Protein AF-A0A1G2F827-F1 (afdb_monomer_lite)

pLDDT: mean 80.01, std 14.92, range [37.81, 91.88]

Secondary structure (DSSP, 8-state):
------------B-TTT-PBS-SS---EEE-TTS-EEEHHHHHHHHIIIIIHHHHHHHHHTT-------TTS-HHHHHHHHHHHHTTS-HHHHHHHHHHHHHHIIIIISS-GGGG--

Foldseek 3Di:
DDPPPPPPPVQAAAPQPRHRPDDDDFDWDQWPVRHIHTQLSLLVLLCVQAVVLVVVLCVVVVHDQDFDDSPDGSLRRLLRSLCSCVPDDCVSCVRSVVSSQVSCCGGVVDGSVVSVD

Radius of gyration: 17.51 Å; chains: 1; bounding box: 50×27×56 Å

Sequence (117 aa):
MGKNNRNHDERKTCSICFCKTGLQQAKVRHLPNGTIAEEECINNKIFKEVIVPVKKVAQLLGKKFDCLSLKNPPEDLFNSIIFSLKDFPIGKIEKPLQNAANISQEFFGKPIQSFLK

Structure (mmCIF, N/CA/C/O backbone):
data_AF-A0A1G2F827-F1
#
_entry.id   AF-A0A1G2F827-F1
#
loop_
_atom_site.group_PDB
_atom_site.id
_atom_site.type_symbol
_atom_site.label_atom_id
_atom_site.label_alt_id
_atom_site.label_comp_id
_atom_site.label_asym_id
_atom_site.label_entity_id
_atom_site.label_seq_id
_atom_site.pdbx_PDB_ins_code
_atom_site.Cartn_x
_atom_site.Cartn_y
_atom_site.Cartn_z
_atom_site.occupancy
_atom_site.B_iso_or_equiv
_atom_site.auth_seq_id
_atom_site.auth_comp_id
_atom_site.auth_asym_id
_atom_site.auth_atom_id
_atom_site.pdbx_PDB_model_num
ATOM 1 N N . MET A 1 1 ? 35.958 7.518 -39.277 1.00 38.69 1 MET A N 1
ATOM 2 C CA . MET A 1 1 ? 34.872 6.550 -39.002 1.00 38.69 1 MET A CA 1
ATOM 3 C C . MET A 1 1 ? 34.184 6.952 -37.702 1.00 38.69 1 MET A C 1
ATOM 5 O O . MET A 1 1 ? 34.677 6.626 -36.630 1.00 38.69 1 MET A O 1
ATOM 9 N N . GLY A 1 2 ? 33.117 7.752 -37.785 1.00 37.81 2 GLY A N 1
ATOM 10 C CA . GLY A 1 2 ? 32.374 8.218 -36.611 1.00 37.81 2 GLY A CA 1
ATOM 11 C C . GLY A 1 2 ? 31.449 7.120 -36.094 1.00 37.81 2 GLY A C 1
ATOM 12 O O . GLY A 1 2 ? 30.525 6.713 -36.796 1.00 37.81 2 GLY A O 1
ATOM 13 N N . LYS A 1 3 ? 31.707 6.613 -34.886 1.00 42.41 3 LYS A N 1
ATOM 14 C CA . LYS A 1 3 ? 30.777 5.722 -34.187 1.00 42.41 3 LYS A CA 1
ATOM 15 C C . LYS A 1 3 ? 29.625 6.574 -33.658 1.00 42.41 3 LYS A C 1
ATOM 17 O O . LYS A 1 3 ? 29.748 7.220 -32.623 1.00 42.41 3 LYS A O 1
ATOM 22 N N . ASN A 1 4 ? 28.517 6.582 -34.392 1.00 41.25 4 ASN A N 1
ATOM 23 C CA . ASN A 1 4 ? 27.238 7.075 -33.898 1.00 41.25 4 ASN A CA 1
ATOM 24 C C . ASN A 1 4 ? 26.776 6.145 -32.771 1.00 41.25 4 ASN A C 1
ATOM 26 O O . ASN A 1 4 ? 26.119 5.135 -33.029 1.00 41.25 4 ASN A O 1
ATOM 30 N N . ASN A 1 5 ? 27.120 6.482 -31.527 1.00 39.59 5 ASN A N 1
ATOM 31 C CA . ASN A 1 5 ? 26.413 5.968 -30.362 1.00 39.59 5 ASN A CA 1
ATOM 32 C C . ASN A 1 5 ? 24.984 6.503 -30.448 1.00 39.59 5 ASN A C 1
ATOM 34 O O . ASN A 1 5 ? 24.682 7.611 -30.009 1.00 39.59 5 ASN A O 1
ATOM 38 N N . ARG A 1 6 ? 24.103 5.725 -31.081 1.00 41.53 6 ARG A N 1
ATOM 39 C CA . ARG A 1 6 ? 22.665 5.885 -30.916 1.00 41.53 6 ARG A CA 1
ATOM 40 C C . ARG A 1 6 ? 22.408 5.638 -29.435 1.00 41.53 6 ARG A C 1
ATOM 42 O O . ARG A 1 6 ? 22.396 4.490 -29.004 1.00 41.53 6 ARG A O 1
ATOM 49 N N . ASN A 1 7 ? 22.280 6.717 -28.664 1.00 40.34 7 ASN A N 1
ATOM 50 C CA . ASN A 1 7 ? 21.653 6.678 -27.353 1.00 40.34 7 ASN A CA 1
ATOM 51 C C . ASN A 1 7 ? 20.284 6.037 -27.569 1.00 40.34 7 ASN A C 1
ATOM 53 O O . ASN A 1 7 ? 19.357 6.679 -28.065 1.00 40.34 7 ASN A O 1
ATOM 57 N N . HIS A 1 8 ? 20.192 4.742 -27.278 1.00 40.88 8 HIS A N 1
ATOM 58 C CA . HIS A 1 8 ? 18.937 4.033 -27.135 1.00 40.88 8 HIS A CA 1
ATOM 59 C C . HIS A 1 8 ? 18.353 4.526 -25.814 1.00 40.88 8 HIS A C 1
ATOM 61 O O . HIS A 1 8 ? 18.430 3.876 -24.778 1.00 40.88 8 HIS A O 1
ATOM 67 N N . ASP A 1 9 ? 17.875 5.768 -25.846 1.00 47.09 9 ASP A N 1
ATOM 68 C CA . ASP A 1 9 ? 17.017 6.340 -24.828 1.00 47.09 9 ASP A CA 1
ATOM 69 C C . ASP A 1 9 ? 15.689 5.596 -24.983 1.00 47.09 9 ASP A C 1
ATOM 71 O O . ASP A 1 9 ? 14.746 6.057 -25.633 1.00 47.09 9 ASP A O 1
ATOM 75 N N . GLU A 1 10 ? 15.665 4.348 -24.507 1.00 49.47 10 GLU A N 1
ATOM 76 C CA . GLU A 1 10 ? 14.437 3.604 -24.284 1.00 49.47 10 GLU A CA 1
ATOM 77 C C . GLU A 1 10 ? 13.679 4.415 -23.249 1.00 49.47 10 GLU A C 1
ATOM 79 O O . GLU A 1 10 ? 13.858 4.239 -22.045 1.00 49.47 10 GLU A O 1
ATOM 84 N N . ARG A 1 11 ? 12.892 5.382 -23.727 1.00 54.00 11 ARG A N 1
ATOM 85 C CA . ARG A 1 11 ? 11.966 6.160 -22.917 1.00 54.00 11 ARG A CA 1
ATOM 86 C C . ARG A 1 11 ? 10.981 5.173 -22.327 1.00 54.00 11 ARG A C 1
ATOM 88 O O . ARG A 1 11 ? 9.944 4.871 -22.920 1.00 54.00 11 ARG A O 1
ATOM 95 N N . LYS A 1 12 ? 11.345 4.613 -21.182 1.00 65.56 12 LYS A N 1
ATOM 96 C CA . LYS A 1 12 ? 10.486 3.695 -20.468 1.00 65.56 12 LYS A CA 1
ATOM 97 C C . LYS A 1 12 ? 9.247 4.491 -20.043 1.00 65.56 12 LYS A C 1
ATOM 99 O O . LYS A 1 12 ? 9.291 5.692 -19.787 1.00 65.56 12 LYS A O 1
ATOM 104 N N . THR A 1 13 ? 8.093 3.852 -20.108 1.00 75.44 13 THR A N 1
ATOM 105 C CA . THR A 1 13 ? 6.814 4.486 -19.782 1.00 75.44 13 THR A CA 1
ATOM 106 C C . THR A 1 13 ? 6.394 3.975 -18.415 1.00 75.44 13 THR A C 1
ATOM 108 O O . THR A 1 13 ? 6.507 2.777 -18.155 1.00 75.44 13 THR A O 1
ATOM 111 N N . CYS A 1 14 ? 5.952 4.866 -17.529 1.00 80.12 14 CYS A N 1
ATOM 112 C CA . CYS A 1 14 ? 5.444 4.461 -16.225 1.00 80.12 14 CYS A CA 1
ATOM 113 C C . CYS A 1 14 ? 4.197 3.589 -16.421 1.00 80.12 14 CYS A C 1
ATOM 115 O O . CYS A 1 14 ? 3.228 4.022 -17.038 1.00 80.12 14 CYS A O 1
ATOM 117 N N . SER A 1 15 ? 4.201 2.375 -15.879 1.00 82.00 15 SER A N 1
ATOM 118 C CA . SER A 1 15 ? 3.089 1.418 -15.991 1.00 82.00 15 SER A CA 1
ATOM 119 C C . SER A 1 15 ? 1.810 1.850 -15.262 1.00 82.00 15 SER A C 1
ATOM 121 O O . SER A 1 15 ? 0.759 1.258 -15.487 1.00 82.00 15 SER A O 1
ATOM 123 N N . ILE A 1 16 ? 1.884 2.876 -14.405 1.00 81.88 16 ILE A N 1
ATOM 124 C CA . ILE A 1 16 ? 0.742 3.390 -13.635 1.00 81.88 16 ILE A CA 1
ATOM 125 C C . ILE A 1 16 ? 0.083 4.581 -14.341 1.00 81.88 16 ILE A C 1
ATOM 127 O O . ILE A 1 16 ? -1.133 4.598 -14.509 1.00 81.88 16 ILE A O 1
ATOM 131 N N . CYS A 1 17 ? 0.863 5.599 -14.720 1.00 80.62 17 CYS A N 1
ATOM 132 C CA . CYS A 1 17 ? 0.335 6.844 -15.297 1.00 80.62 17 CYS A CA 1
ATOM 133 C C . CYS A 1 17 ? 0.475 6.927 -16.824 1.00 80.62 17 CYS A C 1
ATOM 135 O O . CYS A 1 17 ? -0.032 7.868 -17.425 1.00 80.62 17 CYS A O 1
ATOM 137 N N . PHE A 1 18 ? 1.167 5.969 -17.450 1.00 79.38 18 PHE A N 1
ATOM 138 C CA . PHE A 1 18 ? 1.458 5.919 -18.888 1.00 79.38 18 PHE A CA 1
ATOM 139 C C . PHE A 1 18 ? 2.207 7.145 -19.443 1.00 79.38 18 PHE A C 1
ATOM 141 O O . PHE A 1 18 ? 2.334 7.312 -20.657 1.00 79.38 18 PHE A O 1
ATOM 148 N N . CYS A 1 19 ? 2.767 7.984 -18.568 1.00 73.38 19 CYS A N 1
ATOM 149 C CA . CYS A 1 19 ? 3.650 9.077 -18.948 1.00 73.38 19 CYS A CA 1
ATOM 150 C C . CYS A 1 19 ? 5.063 8.552 -19.240 1.00 73.38 19 CYS A C 1
ATOM 152 O O . CYS A 1 19 ? 5.544 7.600 -18.614 1.00 73.38 19 CYS A O 1
ATOM 154 N N . LYS A 1 20 ? 5.752 9.191 -20.193 1.00 66.75 20 LYS A N 1
ATOM 155 C CA . LYS A 1 20 ? 7.167 8.910 -20.477 1.00 66.75 20 LYS A CA 1
ATOM 156 C C . LYS A 1 20 ? 7.997 9.279 -19.249 1.00 66.75 20 LYS A C 1
ATOM 158 O O . LYS A 1 20 ? 7.979 10.439 -18.836 1.00 66.75 20 LYS A O 1
ATOM 163 N N . THR A 1 21 ? 8.750 8.327 -18.702 1.00 63.62 21 THR A N 1
ATOM 164 C CA . THR A 1 21 ? 9.681 8.619 -17.610 1.00 63.62 21 THR A CA 1
ATOM 165 C C . THR A 1 21 ? 10.832 9.427 -18.190 1.00 63.62 21 THR A C 1
ATOM 167 O O . THR A 1 21 ? 11.523 8.934 -19.081 1.00 63.62 21 THR A O 1
ATOM 170 N N . GLY A 1 22 ? 11.010 10.677 -17.759 1.00 57.22 22 GLY A N 1
ATOM 171 C CA . GLY A 1 22 ? 12.112 11.498 -18.275 1.00 57.22 22 GLY A CA 1
ATOM 172 C C . GLY A 1 22 ? 11.900 13.005 -18.358 1.00 57.22 22 GLY A C 1
ATOM 173 O O . GLY A 1 22 ? 12.658 13.650 -19.072 1.00 57.22 22 GLY A O 1
ATOM 174 N N . LEU A 1 23 ? 10.916 13.595 -17.672 1.00 51.56 23 LEU A N 1
ATOM 175 C CA . LEU A 1 23 ? 10.764 15.060 -17.687 1.00 51.56 23 LEU A CA 1
ATOM 176 C C . LEU A 1 23 ? 11.073 15.748 -16.356 1.00 51.56 23 LEU A C 1
ATOM 178 O O . LEU A 1 23 ? 11.498 16.898 -16.372 1.00 51.56 23 LEU A O 1
ATOM 182 N N . GLN A 1 24 ? 10.963 15.065 -15.217 1.00 48.47 24 GLN A N 1
ATOM 183 C CA . GLN A 1 24 ? 11.347 15.611 -13.913 1.00 48.47 24 GLN A CA 1
ATOM 184 C C . GLN A 1 24 ? 11.756 14.453 -13.009 1.00 48.47 24 GLN A C 1
ATOM 186 O O . GLN A 1 24 ? 10.906 13.622 -12.758 1.00 48.47 24 GLN A O 1
ATOM 191 N N . GLN A 1 25 ? 13.035 14.373 -12.614 1.00 51.59 25 GLN A N 1
ATOM 192 C CA . GLN A 1 25 ? 13.653 13.794 -11.392 1.00 51.59 25 GLN A CA 1
ATOM 193 C C . GLN A 1 25 ? 12.947 12.690 -10.547 1.00 51.59 25 GLN A C 1
ATOM 195 O O . GLN A 1 25 ? 13.349 12.447 -9.409 1.00 51.59 25 GLN A O 1
ATOM 200 N N . ALA A 1 26 ? 11.934 11.991 -11.044 1.00 58.09 26 ALA A N 1
ATOM 201 C CA . ALA A 1 26 ? 11.185 10.983 -10.324 1.00 58.09 26 ALA A CA 1
ATOM 202 C C . ALA A 1 26 ? 12.000 9.694 -10.329 1.00 58.09 26 ALA A C 1
ATOM 204 O O . ALA A 1 26 ? 12.347 9.151 -11.380 1.00 58.09 26 ALA A O 1
ATOM 205 N N . LYS A 1 27 ? 12.333 9.205 -9.135 1.00 76.62 27 LYS A N 1
ATOM 206 C CA . LYS A 1 27 ? 12.908 7.873 -8.974 1.00 76.62 27 LYS A CA 1
ATOM 207 C C . LYS A 1 27 ? 11.948 6.857 -9.599 1.00 76.62 27 LYS A C 1
ATOM 209 O O . LYS A 1 27 ? 10.740 6.904 -9.366 1.00 76.62 27 LYS A O 1
ATOM 214 N N . VAL A 1 28 ? 12.488 5.958 -10.416 1.00 80.25 28 VAL A N 1
ATOM 215 C CA . VAL A 1 28 ? 11.740 4.868 -11.053 1.00 80.25 28 VAL A CA 1
ATOM 216 C C . VAL A 1 28 ? 12.092 3.548 -10.383 1.00 80.25 28 VAL A C 1
ATOM 218 O O . VAL A 1 28 ? 13.251 3.300 -10.046 1.00 80.25 28 VAL A O 1
ATOM 221 N N . ARG A 1 29 ? 11.096 2.681 -10.217 1.00 83.31 29 ARG A N 1
ATOM 222 C CA . ARG A 1 29 ? 11.245 1.343 -9.646 1.00 83.31 29 ARG A CA 1
ATOM 223 C C . ARG A 1 29 ? 10.913 0.292 -10.698 1.00 83.31 29 ARG A C 1
ATOM 225 O O . ARG A 1 29 ? 9.930 0.427 -11.425 1.00 83.31 29 ARG A O 1
ATOM 232 N N . HIS A 1 30 ? 11.729 -0.757 -10.761 1.00 85.38 30 HIS A N 1
ATOM 233 C CA . HIS A 1 30 ? 11.416 -1.952 -11.541 1.00 85.38 30 HIS A CA 1
ATOM 234 C C . HIS A 1 30 ? 10.453 -2.819 -10.734 1.00 85.38 30 HIS A C 1
ATOM 236 O O . HIS A 1 30 ? 10.715 -3.134 -9.571 1.00 85.38 30 HIS A O 1
ATOM 242 N N . LEU A 1 31 ? 9.326 -3.154 -11.347 1.00 87.00 31 LEU A N 1
ATOM 243 C CA . LEU A 1 31 ? 8.286 -3.967 -10.745 1.00 87.00 31 LEU A CA 1
ATOM 244 C C . LEU A 1 31 ? 8.580 -5.460 -10.967 1.00 87.00 31 LEU A C 1
ATOM 246 O O . LEU A 1 31 ? 9.271 -5.815 -11.926 1.00 87.00 31 LEU A O 1
ATOM 250 N N . PRO A 1 32 ? 8.026 -6.356 -10.131 1.00 86.00 32 PRO A N 1
ATOM 251 C CA . PRO A 1 32 ? 8.217 -7.804 -10.261 1.00 86.00 32 PRO A CA 1
ATOM 252 C C . PRO A 1 32 ? 7.793 -8.374 -11.623 1.00 86.00 32 PRO A C 1
ATOM 254 O O . PRO A 1 32 ? 8.346 -9.368 -12.076 1.00 86.00 32 PRO A O 1
ATOM 257 N N . ASN A 1 33 ? 6.830 -7.735 -12.294 1.00 84.06 33 ASN A N 1
ATOM 258 C CA . ASN A 1 33 ? 6.349 -8.120 -13.626 1.00 84.06 33 ASN A CA 1
ATOM 259 C C . ASN A 1 33 ? 7.263 -7.647 -14.781 1.00 84.06 33 ASN A C 1
ATOM 261 O O . ASN A 1 33 ? 6.884 -7.769 -15.94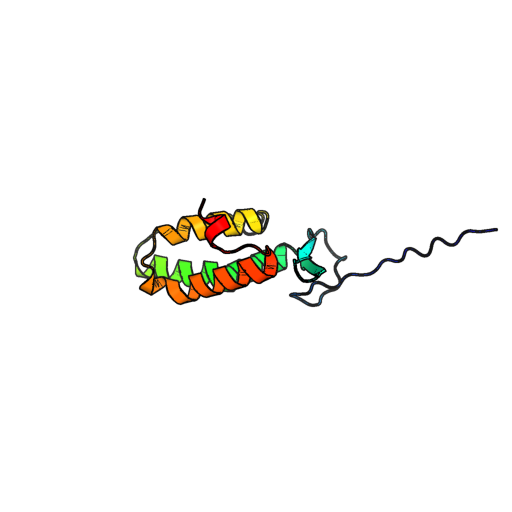4 1.00 84.06 33 ASN A O 1
ATOM 265 N N . GLY A 1 34 ? 8.426 -7.058 -14.480 1.00 82.31 34 GLY A N 1
ATOM 266 C CA . GLY A 1 34 ? 9.383 -6.549 -15.467 1.00 82.31 34 GLY A CA 1
ATOM 267 C C . GLY A 1 34 ? 9.066 -5.154 -16.016 1.00 82.31 34 GLY A C 1
ATOM 268 O O . GLY A 1 34 ? 9.879 -4.589 -16.747 1.00 82.31 34 GLY A O 1
ATOM 269 N N . THR A 1 35 ? 7.922 -4.566 -15.656 1.00 86.06 35 THR A N 1
ATOM 270 C CA . THR A 1 35 ? 7.598 -3.175 -16.011 1.00 86.06 35 THR A CA 1
ATOM 271 C C . THR A 1 35 ? 8.276 -2.189 -15.060 1.00 86.06 35 THR A C 1
ATOM 273 O O . THR A 1 35 ? 8.879 -2.575 -14.058 1.00 86.06 35 THR A O 1
ATOM 276 N N . ILE A 1 36 ? 8.191 -0.895 -15.364 1.00 85.88 36 ILE A N 1
ATOM 277 C CA . ILE A 1 36 ? 8.664 0.157 -14.463 1.00 85.88 36 ILE A CA 1
ATOM 278 C C . ILE A 1 36 ? 7.513 1.050 -14.013 1.00 85.88 36 ILE A C 1
ATOM 280 O O . ILE A 1 36 ? 6.532 1.228 -14.736 1.00 85.88 36 ILE A O 1
ATOM 284 N N . ALA A 1 37 ? 7.640 1.645 -12.837 1.00 86.62 37 ALA A N 1
ATOM 285 C CA . ALA A 1 37 ? 6.730 2.673 -12.352 1.00 86.62 37 ALA A CA 1
ATOM 286 C C . ALA A 1 37 ? 7.502 3.777 -11.632 1.00 86.62 37 ALA A C 1
ATOM 288 O O . ALA A 1 37 ? 8.554 3.534 -11.043 1.00 86.62 37 ALA A O 1
ATOM 289 N N . GLU A 1 38 ? 6.976 4.995 -11.669 1.00 87.44 38 GLU A N 1
ATOM 290 C CA . GLU A 1 38 ? 7.505 6.105 -10.877 1.00 87.44 38 GLU A CA 1
ATOM 291 C C . GLU A 1 38 ? 7.151 5.911 -9.400 1.00 87.44 38 GLU A C 1
ATOM 293 O O . GLU A 1 38 ? 6.014 5.560 -9.069 1.00 87.44 38 GLU A O 1
ATOM 298 N N . GLU A 1 39 ? 8.105 6.172 -8.505 1.00 87.12 39 GLU A N 1
ATOM 299 C CA . GLU A 1 39 ? 7.888 6.064 -7.057 1.00 87.12 39 GLU A CA 1
ATOM 300 C C . GLU A 1 39 ? 6.731 6.953 -6.588 1.00 87.12 39 GLU A C 1
ATOM 302 O O . GLU A 1 39 ? 5.918 6.521 -5.774 1.00 87.12 39 GLU A O 1
ATOM 307 N N . GLU A 1 40 ? 6.590 8.154 -7.155 1.00 86.19 40 GLU A N 1
ATOM 308 C CA . GLU A 1 40 ? 5.466 9.045 -6.854 1.00 86.19 40 GLU A CA 1
ATOM 309 C C . GLU A 1 40 ? 4.119 8.424 -7.252 1.00 86.19 40 GLU A C 1
ATOM 311 O O . GLU A 1 40 ? 3.147 8.504 -6.500 1.00 86.19 40 GLU A O 1
ATOM 316 N N . CYS A 1 41 ? 4.055 7.751 -8.404 1.00 88.31 41 CYS A N 1
ATOM 317 C CA . CYS A 1 41 ? 2.842 7.068 -8.843 1.00 88.31 41 CYS A CA 1
ATOM 318 C C . CYS A 1 41 ? 2.482 5.908 -7.904 1.00 88.31 41 CYS A C 1
ATOM 320 O O . CYS A 1 41 ? 1.310 5.752 -7.550 1.00 88.31 41 CYS A O 1
ATOM 322 N N . ILE A 1 42 ? 3.479 5.136 -7.457 1.00 89.81 42 ILE A N 1
ATOM 323 C CA . ILE A 1 42 ? 3.285 4.064 -6.470 1.00 89.81 42 ILE A CA 1
ATOM 324 C C . ILE A 1 42 ? 2.776 4.662 -5.148 1.00 89.81 42 ILE A C 1
ATOM 326 O O . ILE A 1 42 ? 1.751 4.221 -4.625 1.00 89.81 42 ILE A O 1
ATOM 330 N N . ASN A 1 43 ? 3.422 5.718 -4.645 1.00 90.00 43 ASN A N 1
ATOM 331 C CA . ASN A 1 43 ? 3.029 6.410 -3.414 1.00 90.00 43 ASN A CA 1
ATOM 332 C C . ASN A 1 43 ? 1.611 6.977 -3.495 1.00 90.00 43 ASN A C 1
ATOM 334 O O . ASN A 1 43 ? 0.827 6.827 -2.558 1.00 90.00 43 ASN A O 1
ATOM 338 N N . ASN A 1 44 ? 1.245 7.578 -4.625 1.00 90.19 44 ASN A N 1
ATOM 339 C CA . ASN A 1 44 ? -0.102 8.091 -4.854 1.00 90.19 44 ASN A CA 1
ATOM 340 C C . ASN A 1 44 ? -1.150 6.974 -4.881 1.00 90.19 44 ASN A C 1
ATOM 342 O O . ASN A 1 44 ? -2.255 7.166 -4.363 1.00 90.19 44 ASN A O 1
ATOM 346 N N . LYS A 1 45 ? -0.823 5.807 -5.446 1.00 91.31 45 LYS A N 1
ATOM 347 C CA . LYS A 1 45 ? -1.721 4.645 -5.432 1.00 91.31 45 LYS A CA 1
ATOM 348 C C . LYS A 1 45 ? -1.899 4.102 -4.011 1.00 91.31 45 LYS A C 1
ATOM 350 O O . LYS A 1 45 ? -3.034 3.975 -3.558 1.00 91.31 45 LYS A O 1
ATOM 355 N N . ILE A 1 46 ? -0.806 3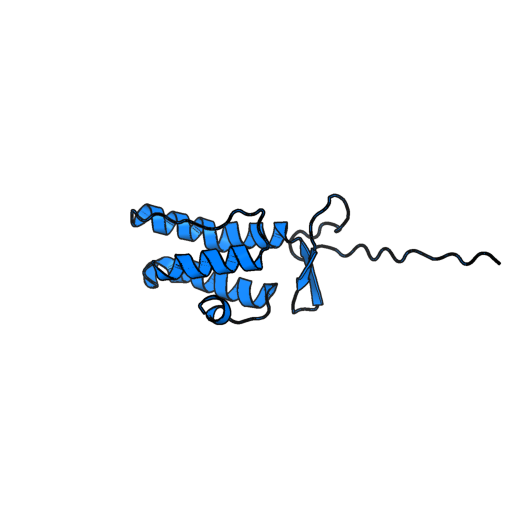.927 -3.262 1.00 91.25 46 ILE A N 1
ATOM 356 C CA . ILE A 1 46 ? -0.830 3.583 -1.826 1.00 91.25 46 ILE A CA 1
ATOM 357 C C . ILE A 1 46 ? -1.692 4.580 -1.038 1.00 91.25 46 ILE A C 1
ATOM 359 O O . ILE A 1 46 ? -2.531 4.189 -0.221 1.00 91.25 46 ILE A O 1
ATOM 363 N N . PHE A 1 47 ? -1.529 5.877 -1.304 1.00 90.25 47 PHE A N 1
ATOM 364 C CA . PHE A 1 47 ? -2.281 6.920 -0.621 1.00 90.25 47 PHE A CA 1
ATOM 365 C C . PHE A 1 47 ? -3.785 6.805 -0.858 1.00 90.25 47 PHE A C 1
ATOM 367 O O . PHE A 1 47 ? -4.574 6.820 0.088 1.00 90.25 47 PHE A O 1
ATOM 374 N N . LYS A 1 48 ? -4.191 6.681 -2.121 1.00 91.25 48 LYS A N 1
ATOM 375 C CA . LYS A 1 48 ? -5.605 6.638 -2.500 1.00 91.25 48 LYS A CA 1
ATOM 376 C C . LYS A 1 48 ? -6.284 5.347 -2.057 1.00 91.25 48 LYS A C 1
ATOM 378 O O . LYS A 1 48 ? -7.418 5.399 -1.585 1.00 91.25 48 LYS A O 1
ATOM 383 N N . GLU A 1 49 ? -5.609 4.212 -2.203 1.00 91.88 49 GLU A N 1
ATOM 384 C CA . GLU A 1 49 ? -6.225 2.897 -2.007 1.00 91.88 49 GLU A CA 1
ATOM 385 C C . GLU A 1 49 ? -6.104 2.353 -0.585 1.00 91.88 49 GLU A C 1
ATOM 387 O O . GLU A 1 49 ? -6.915 1.510 -0.196 1.00 91.88 49 GLU A O 1
ATOM 392 N N . VAL A 1 50 ? -5.138 2.844 0.198 1.00 90.62 50 VAL A N 1
ATOM 393 C CA . VAL A 1 50 ? -4.894 2.378 1.570 1.00 90.62 50 VAL A CA 1
ATOM 394 C C . VAL A 1 50 ? -5.011 3.532 2.564 1.00 90.62 50 VAL A C 1
ATOM 396 O O . VAL A 1 50 ? -5.891 3.505 3.422 1.00 90.62 50 VAL A O 1
ATOM 399 N N . ILE A 1 51 ? -4.199 4.587 2.431 1.00 90.06 51 ILE A N 1
ATOM 400 C CA . ILE A 1 51 ? -4.123 5.665 3.440 1.00 90.06 51 ILE A CA 1
ATOM 401 C C . ILE A 1 51 ? -5.462 6.391 3.607 1.00 90.06 51 ILE A C 1
ATOM 403 O O . ILE A 1 51 ? -5.923 6.570 4.733 1.00 90.06 51 ILE A O 1
ATOM 407 N N . VAL A 1 52 ? -6.095 6.831 2.516 1.00 91.06 52 VAL A N 1
ATOM 408 C CA . VAL A 1 52 ? -7.357 7.588 2.576 1.00 91.06 52 VAL A CA 1
ATOM 409 C C . VAL A 1 52 ? -8.483 6.764 3.219 1.00 91.06 52 VAL A C 1
ATOM 411 O O . VAL A 1 52 ? -9.108 7.270 4.156 1.00 91.06 52 VAL A O 1
ATOM 414 N N . PRO A 1 53 ? -8.752 5.514 2.793 1.00 90.06 53 PRO A N 1
ATOM 415 C CA . PRO A 1 53 ? -9.720 4.649 3.463 1.00 90.06 53 PRO A CA 1
ATOM 416 C C . PRO A 1 53 ? -9.432 4.448 4.953 1.00 90.06 53 PRO A C 1
ATOM 418 O O . PRO A 1 53 ? -10.343 4.542 5.773 1.00 90.06 53 PRO A O 1
ATOM 421 N N . VAL A 1 54 ? -8.171 4.231 5.319 1.00 90.12 54 VAL A N 1
ATOM 422 C CA . VAL A 1 54 ? -7.783 3.952 6.708 1.00 90.12 54 VAL A CA 1
ATOM 423 C C . VAL A 1 54 ? -7.910 5.195 7.574 1.00 90.12 54 VAL A C 1
ATOM 425 O O . VAL A 1 54 ? -8.444 5.109 8.675 1.00 90.12 54 VAL A O 1
ATOM 428 N N . LYS A 1 55 ? -7.530 6.373 7.066 1.00 89.69 55 LYS A N 1
ATOM 429 C CA . LYS A 1 55 ? -7.765 7.650 7.754 1.00 89.69 55 LYS A CA 1
ATOM 430 C C . LYS A 1 55 ? -9.245 7.880 8.039 1.00 89.69 55 LYS A C 1
ATOM 432 O O . LYS A 1 55 ? -9.573 8.341 9.127 1.00 89.69 55 LYS A O 1
ATOM 437 N N . LYS A 1 56 ? -10.139 7.531 7.107 1.00 88.94 56 LYS A N 1
ATOM 438 C CA . LYS A 1 56 ? -11.591 7.616 7.339 1.00 88.94 56 LYS A CA 1
ATOM 439 C C . LYS A 1 56 ? -12.032 6.680 8.463 1.00 88.94 56 LYS A C 1
ATOM 441 O O . LYS A 1 56 ? -12.770 7.102 9.346 1.00 88.94 56 LYS A O 1
ATOM 446 N N . VAL A 1 57 ? -11.548 5.437 8.468 1.00 89.62 57 VAL A N 1
ATOM 447 C CA . VAL A 1 57 ? -11.822 4.482 9.555 1.00 89.62 57 VAL A CA 1
ATOM 448 C C . VAL A 1 57 ? -11.278 5.000 10.889 1.00 89.62 57 VAL A C 1
ATOM 450 O O . VAL A 1 57 ? -11.977 4.947 11.894 1.00 89.62 57 VAL A O 1
ATOM 453 N N . ALA A 1 58 ? -10.070 5.560 10.902 1.00 88.38 58 ALA A N 1
ATOM 454 C CA . ALA A 1 58 ? -9.456 6.113 12.101 1.00 88.38 58 ALA A CA 1
ATOM 455 C C . ALA A 1 58 ? -10.244 7.290 12.678 1.00 88.38 58 ALA A C 1
ATOM 457 O O . ALA A 1 58 ? -10.528 7.295 13.873 1.00 88.38 58 ALA A O 1
ATOM 458 N N . GLN A 1 59 ? -10.691 8.212 11.823 1.00 89.00 59 GLN A N 1
ATOM 459 C CA . GLN A 1 59 ? -11.574 9.310 12.219 1.00 89.00 59 GLN A CA 1
ATOM 460 C C . GLN A 1 59 ? -12.882 8.799 12.835 1.00 89.00 59 GLN A C 1
ATOM 462 O O . GLN A 1 59 ? -13.286 9.290 13.885 1.00 89.00 59 GLN A O 1
ATOM 467 N N . LEU A 1 60 ? -13.509 7.778 12.239 1.00 88.44 60 LEU A N 1
ATOM 468 C CA . LEU A 1 60 ? -14.741 7.175 12.769 1.00 88.44 60 LEU A CA 1
ATOM 469 C C . LEU A 1 60 ? -14.542 6.482 14.122 1.00 88.44 60 LEU A C 1
ATOM 471 O O . LEU A 1 60 ? -15.470 6.416 14.921 1.00 88.44 60 LEU A O 1
ATOM 475 N N . LEU A 1 61 ? -13.347 5.952 14.376 1.00 87.69 61 LEU A N 1
ATOM 476 C CA . LEU A 1 61 ? -13.001 5.281 15.630 1.00 87.69 61 LEU A CA 1
ATOM 477 C C . LEU A 1 61 ? -12.421 6.234 16.685 1.00 87.69 61 LEU A C 1
ATOM 479 O O . LEU A 1 61 ? -12.050 5.773 17.762 1.00 87.69 61 LEU A O 1
ATOM 483 N N . GLY A 1 62 ? -12.284 7.530 16.381 1.00 88.19 62 GLY A N 1
ATOM 484 C CA . GLY A 1 62 ? -11.608 8.486 17.262 1.00 88.19 62 GLY A CA 1
ATOM 485 C C . GLY A 1 62 ? -10.125 8.162 17.488 1.00 88.19 62 GLY A C 1
ATOM 486 O O . GLY A 1 62 ? -9.556 8.554 18.504 1.00 88.19 62 GLY A O 1
ATOM 487 N N . LYS A 1 63 ? -9.495 7.424 16.566 1.00 87.12 63 LYS A N 1
ATOM 488 C CA . LYS A 1 63 ? -8.079 7.048 16.632 1.00 87.12 63 LYS A CA 1
ATOM 489 C C . LYS A 1 63 ? -7.236 7.955 15.742 1.00 87.12 63 LYS A C 1
ATOM 491 O O . LYS A 1 63 ? -7.654 8.357 14.655 1.00 87.12 63 LYS A O 1
ATOM 496 N N . LYS A 1 64 ? -6.004 8.226 16.171 1.00 82.00 64 LYS A N 1
ATOM 497 C CA . LYS A 1 64 ? -5.006 8.892 15.332 1.00 82.00 64 LYS A CA 1
ATOM 498 C C . LYS A 1 64 ? -4.407 7.877 14.353 1.00 82.00 64 LYS A C 1
ATOM 500 O O . LYS A 1 64 ? -4.123 6.747 14.735 1.00 82.00 64 LYS A O 1
ATOM 505 N N . PHE A 1 65 ? -4.234 8.280 13.096 1.00 85.06 65 PHE A N 1
ATOM 506 C CA . PHE A 1 65 ? -3.526 7.496 12.085 1.00 85.06 65 PHE A CA 1
ATOM 507 C C . PHE A 1 65 ? -2.331 8.300 11.580 1.00 85.06 65 PHE A C 1
ATOM 509 O O . PHE A 1 65 ? -2.497 9.258 10.817 1.00 85.06 65 PHE A O 1
ATOM 516 N N . ASP A 1 66 ? -1.143 7.901 12.022 1.00 82.31 66 ASP A N 1
ATOM 517 C CA . ASP A 1 66 ? 0.129 8.451 11.571 1.00 82.31 66 ASP A CA 1
ATOM 518 C C . ASP A 1 66 ? 0.780 7.485 10.571 1.00 82.31 66 ASP A C 1
ATOM 520 O O . ASP A 1 66 ? 0.785 6.266 10.753 1.00 82.31 66 ASP A O 1
ATOM 524 N N . CYS A 1 67 ? 1.316 8.043 9.490 1.00 83.88 67 CYS A N 1
ATOM 525 C CA . CYS A 1 67 ? 2.103 7.325 8.496 1.00 83.88 67 CYS A CA 1
ATOM 526 C C . CYS A 1 67 ? 3.195 8.251 7.953 1.00 83.88 67 CYS A C 1
ATOM 528 O O . CYS A 1 67 ? 3.077 9.479 8.039 1.00 83.88 67 CYS A O 1
ATOM 530 N N . LEU A 1 68 ? 4.238 7.674 7.356 1.00 84.62 68 LEU A N 1
ATOM 531 C CA . LEU A 1 68 ? 5.256 8.446 6.645 1.00 84.62 68 LEU A CA 1
ATOM 532 C C . LEU A 1 68 ? 4.652 9.311 5.516 1.00 84.62 68 LEU A C 1
ATOM 534 O O . LEU A 1 68 ? 3.549 9.076 5.019 1.00 84.62 68 LEU A O 1
ATOM 538 N N . SER A 1 69 ? 5.388 10.352 5.119 1.00 81.31 69 SER A N 1
ATOM 539 C CA . SER A 1 69 ? 5.007 11.252 4.020 1.00 81.31 69 SER A CA 1
ATOM 540 C C . SER A 1 69 ? 5.245 10.609 2.648 1.00 81.31 69 SER A C 1
ATOM 542 O O . SER A 1 69 ? 6.160 9.800 2.506 1.00 81.31 69 SER A O 1
ATOM 544 N N . LEU A 1 70 ? 4.509 11.054 1.619 1.00 82.56 70 LEU A N 1
ATOM 545 C CA . LEU A 1 70 ? 4.643 10.617 0.214 1.00 82.56 70 LEU A CA 1
ATOM 546 C C . LEU A 1 70 ? 6.012 10.918 -0.419 1.00 82.56 70 LEU A C 1
ATOM 548 O O . LEU A 1 70 ? 6.275 10.489 -1.536 1.00 82.56 70 LEU A O 1
ATOM 552 N N . LYS A 1 71 ? 6.879 11.655 0.283 1.00 82.50 71 LYS A N 1
ATOM 553 C CA . LYS A 1 71 ? 8.271 11.904 -0.118 1.00 82.50 71 LYS A CA 1
ATOM 554 C C . LYS A 1 71 ? 9.223 10.757 0.244 1.00 82.50 71 LYS A C 1
ATOM 556 O O . LYS A 1 71 ? 10.351 10.745 -0.238 1.00 82.50 71 LYS A O 1
ATOM 561 N N . ASN A 1 72 ? 8.802 9.840 1.117 1.00 86.56 72 ASN A N 1
ATOM 562 C CA . ASN A 1 72 ? 9.603 8.676 1.488 1.00 86.56 72 ASN A CA 1
ATOM 563 C C . ASN A 1 72 ? 9.552 7.611 0.383 1.00 86.56 72 ASN A C 1
ATOM 565 O O . ASN A 1 72 ? 8.587 7.586 -0.393 1.00 86.56 72 ASN A O 1
ATOM 569 N N . PRO A 1 73 ? 10.554 6.717 0.322 1.00 88.12 73 PRO A N 1
ATOM 570 C CA . PRO A 1 73 ? 10.516 5.568 -0.570 1.00 88.12 73 PRO A CA 1
ATOM 571 C C . PRO A 1 73 ? 9.210 4.775 -0.404 1.00 88.12 73 PRO A C 1
ATOM 573 O O . PRO A 1 73 ? 8.741 4.613 0.729 1.00 88.12 73 PRO A O 1
ATOM 576 N N . PRO A 1 74 ? 8.627 4.239 -1.492 1.00 88.25 74 PRO A N 1
ATOM 577 C CA . PRO A 1 74 ? 7.345 3.545 -1.412 1.00 88.25 74 PRO A CA 1
ATOM 578 C C . PRO A 1 74 ? 7.325 2.359 -0.459 1.00 88.25 74 PRO A C 1
ATOM 580 O O . PRO A 1 74 ? 6.308 2.103 0.173 1.00 88.25 74 PRO A O 1
ATOM 583 N N . GLU A 1 75 ? 8.448 1.654 -0.331 1.00 89.12 75 GLU A N 1
ATOM 584 C CA . GLU A 1 75 ? 8.568 0.517 0.583 1.00 89.12 75 GLU A CA 1
ATOM 585 C C . GLU A 1 75 ? 8.498 0.958 2.051 1.00 89.12 75 GLU A C 1
ATOM 587 O O . GLU A 1 75 ? 7.763 0.358 2.831 1.00 89.12 75 GLU A O 1
ATOM 592 N N . ASP A 1 76 ? 9.179 2.048 2.415 1.00 89.50 76 ASP A N 1
ATOM 593 C CA . ASP A 1 76 ? 9.162 2.602 3.775 1.00 89.50 76 ASP A CA 1
ATOM 594 C C . ASP A 1 76 ? 7.785 3.168 4.120 1.00 89.50 76 ASP A C 1
ATOM 596 O O . ASP A 1 76 ? 7.237 2.890 5.191 1.00 89.50 76 ASP A O 1
ATOM 600 N N . LEU A 1 77 ? 7.192 3.927 3.188 1.00 88.75 77 LEU A N 1
ATOM 601 C CA . LEU A 1 77 ? 5.823 4.422 3.316 1.00 88.75 77 LEU A CA 1
ATOM 602 C C . LEU A 1 77 ? 4.852 3.263 3.553 1.00 88.75 77 LEU A C 1
ATOM 604 O O . LEU A 1 77 ? 4.028 3.321 4.467 1.00 88.75 77 LEU A O 1
ATOM 608 N N . PHE A 1 78 ? 4.962 2.211 2.744 1.00 89.75 78 PHE A N 1
ATOM 609 C CA . PHE A 1 78 ? 4.102 1.043 2.838 1.00 89.75 78 PHE A CA 1
ATOM 610 C C . PHE A 1 78 ? 4.300 0.298 4.165 1.00 89.75 78 PHE A C 1
ATOM 612 O O . PHE A 1 78 ? 3.315 0.056 4.858 1.00 89.75 78 PHE A O 1
ATOM 619 N N . ASN A 1 79 ? 5.544 0.035 4.583 1.00 89.19 79 ASN A N 1
ATOM 620 C CA . ASN A 1 79 ? 5.870 -0.544 5.895 1.00 89.19 79 ASN A CA 1
ATOM 621 C C . ASN A 1 79 ? 5.227 0.243 7.046 1.00 89.19 79 ASN A C 1
ATOM 623 O O . ASN A 1 79 ? 4.559 -0.338 7.901 1.00 89.19 79 ASN A O 1
ATOM 627 N N . SER A 1 80 ? 5.370 1.572 7.041 1.00 89.88 80 SER A N 1
ATOM 628 C CA . SER A 1 80 ? 4.785 2.442 8.067 1.00 89.88 80 SER A CA 1
ATOM 629 C C . SER A 1 80 ? 3.262 2.311 8.137 1.00 89.88 80 SER A C 1
ATOM 631 O O . SER A 1 80 ? 2.704 2.259 9.229 1.00 89.88 80 SER A O 1
ATOM 633 N N . ILE A 1 81 ? 2.584 2.216 6.991 1.00 88.81 81 ILE A N 1
ATOM 634 C CA . ILE A 1 81 ? 1.127 2.039 6.944 1.00 88.81 81 ILE A CA 1
ATOM 635 C C . ILE A 1 81 ? 0.7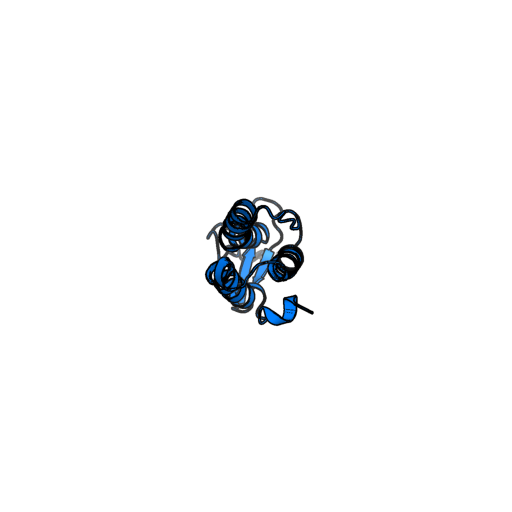38 0.674 7.493 1.00 88.81 81 ILE A C 1
ATOM 637 O O . ILE A 1 81 ? -0.146 0.596 8.339 1.00 88.81 81 ILE A O 1
ATOM 641 N N . ILE A 1 82 ? 1.388 -0.389 7.019 1.00 88.81 82 ILE A N 1
ATOM 642 C CA . ILE A 1 82 ? 1.108 -1.762 7.443 1.00 88.81 82 ILE A CA 1
ATOM 643 C C . ILE A 1 82 ? 1.301 -1.921 8.953 1.00 88.81 82 ILE A C 1
ATOM 645 O O . ILE A 1 82 ? 0.479 -2.562 9.609 1.00 88.81 82 ILE A O 1
ATOM 649 N N . PHE A 1 83 ? 2.329 -1.284 9.513 1.00 86.81 83 PHE A N 1
ATOM 650 C CA . PHE A 1 83 ? 2.524 -1.209 10.954 1.00 86.81 83 PHE A CA 1
ATOM 651 C C . PHE A 1 83 ? 1.337 -0.527 11.646 1.00 86.81 83 PHE A C 1
ATOM 653 O O . PHE A 1 83 ? 0.725 -1.136 12.521 1.00 86.81 83 PHE A O 1
ATOM 660 N N . SER A 1 84 ? 0.944 0.670 11.197 1.00 85.81 84 SER A N 1
ATOM 661 C CA . SER A 1 84 ? -0.192 1.408 11.767 1.00 85.81 84 SER A CA 1
ATOM 662 C C . SER A 1 84 ? -1.532 0.673 11.625 1.00 85.81 84 SER A C 1
ATOM 664 O O . SER A 1 84 ? -2.430 0.879 12.434 1.00 85.81 84 SER A O 1
ATOM 666 N N . LEU A 1 85 ? -1.702 -0.195 10.620 1.00 83.62 85 LEU A N 1
ATOM 667 C CA . LEU A 1 85 ? -2.928 -0.983 10.438 1.00 83.62 85 LEU A CA 1
ATO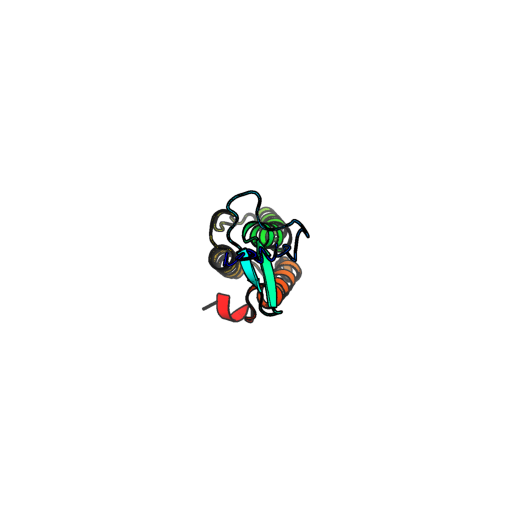M 668 C C . LEU A 1 85 ? -3.162 -2.019 11.539 1.00 83.62 85 LEU A C 1
ATOM 670 O O . LEU A 1 85 ? -4.317 -2.377 11.774 1.00 83.62 85 LEU A O 1
ATOM 674 N N . LYS A 1 86 ? -2.108 -2.477 12.226 1.00 82.00 86 LYS A N 1
ATOM 675 C CA . LYS A 1 86 ? -2.216 -3.476 13.304 1.00 82.00 86 LYS A CA 1
ATOM 676 C C . LYS A 1 86 ? -3.109 -3.001 14.456 1.00 82.00 86 LYS A C 1
ATOM 678 O O . LYS A 1 86 ? -3.748 -3.819 15.109 1.00 82.00 86 LYS A O 1
ATOM 683 N N . ASP A 1 87 ? -3.197 -1.689 14.668 1.00 82.94 87 ASP A N 1
ATOM 684 C CA . ASP A 1 87 ? -3.989 -1.079 15.741 1.00 82.94 87 ASP A CA 1
ATOM 685 C C . ASP A 1 87 ? -5.489 -0.957 15.420 1.00 82.94 87 ASP A C 1
ATOM 687 O O . ASP A 1 87 ? -6.284 -0.491 16.253 1.00 82.94 87 ASP A O 1
ATOM 691 N N . PHE A 1 88 ? -5.907 -1.347 14.213 1.00 84.75 88 PHE A N 1
ATOM 692 C CA . PHE A 1 88 ? -7.287 -1.234 13.757 1.00 84.75 88 PHE A CA 1
ATOM 693 C C . PHE A 1 88 ? -7.993 -2.595 13.736 1.00 84.75 88 PHE A C 1
ATOM 695 O O . PHE A 1 88 ? -7.410 -3.601 13.337 1.00 84.75 88 PHE A O 1
ATOM 702 N N . PRO A 1 89 ? -9.280 -2.649 14.124 1.00 85.06 89 PRO A N 1
ATOM 703 C CA . PRO A 1 89 ? -10.044 -3.887 14.064 1.00 85.06 89 PRO A CA 1
ATOM 704 C C . PRO A 1 89 ? -10.200 -4.344 12.608 1.00 85.06 89 PRO A C 1
ATOM 706 O O . PRO A 1 89 ? -10.724 -3.596 11.779 1.00 85.06 89 PRO A O 1
ATOM 709 N N . ILE A 1 90 ? -9.794 -5.586 12.316 1.00 82.75 90 ILE A N 1
ATOM 710 C CA . ILE A 1 90 ? -9.738 -6.157 10.955 1.00 82.75 90 ILE A CA 1
ATOM 711 C C . ILE A 1 90 ? -11.058 -5.959 10.200 1.00 82.75 90 ILE A C 1
ATOM 713 O O . ILE A 1 90 ? -11.046 -5.459 9.081 1.00 82.75 90 ILE A O 1
ATOM 717 N N . GLY A 1 91 ? -12.205 -6.213 10.840 1.00 85.81 91 GLY A N 1
ATOM 718 C CA . GLY A 1 91 ? -13.526 -6.053 10.212 1.00 85.81 91 GLY A CA 1
ATOM 719 C C . GLY A 1 91 ? -13.881 -4.620 9.776 1.00 85.81 91 GLY A C 1
ATOM 720 O O . GLY A 1 91 ? -14.859 -4.420 9.062 1.00 85.81 91 GLY A O 1
ATOM 721 N N . LYS A 1 92 ? -13.114 -3.600 10.185 1.00 85.50 92 LYS A N 1
ATOM 722 C CA . LYS A 1 92 ? -13.265 -2.208 9.716 1.00 85.50 92 LYS A CA 1
ATOM 723 C C . LYS A 1 92 ? -12.242 -1.823 8.646 1.00 85.50 92 LYS A C 1
ATOM 725 O O . LYS A 1 92 ? -12.461 -0.839 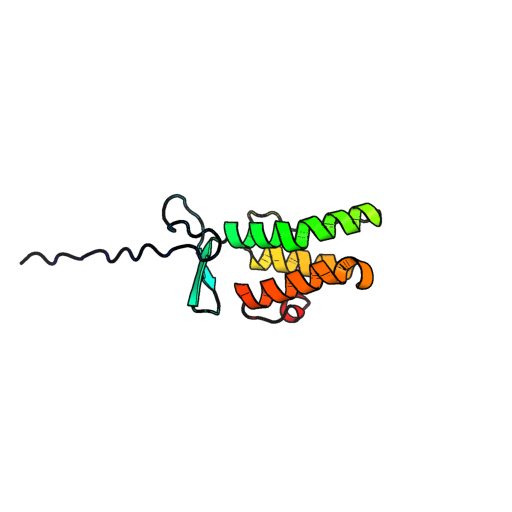7.945 1.00 85.50 92 LYS A O 1
ATOM 730 N N . ILE A 1 93 ? -11.149 -2.575 8.517 1.00 87.06 93 ILE A N 1
ATOM 731 C CA . ILE A 1 93 ? -10.055 -2.308 7.572 1.00 87.06 93 ILE A CA 1
ATOM 732 C C . ILE A 1 93 ? -9.852 -3.422 6.540 1.00 87.06 93 ILE A C 1
ATOM 734 O O . ILE A 1 93 ? -8.874 -3.382 5.806 1.00 87.06 93 ILE A O 1
ATOM 738 N N . GLU A 1 94 ? -10.774 -4.377 6.433 1.00 88.69 94 GLU A N 1
ATOM 739 C CA . GLU A 1 94 ? -10.657 -5.542 5.547 1.00 88.69 94 GLU A CA 1
ATOM 740 C C . GLU A 1 94 ? -10.401 -5.146 4.084 1.00 88.69 94 GLU A C 1
ATOM 742 O O . GLU A 1 94 ? -9.449 -5.610 3.460 1.00 88.69 94 GLU A O 1
ATOM 747 N N . LYS A 1 95 ? -11.174 -4.186 3.561 1.00 88.88 95 LYS A N 1
ATOM 748 C CA . LYS A 1 95 ? -10.985 -3.656 2.203 1.00 88.88 95 LYS A CA 1
ATOM 749 C C . LYS A 1 95 ? -9.641 -2.924 2.024 1.00 88.88 95 LYS A C 1
ATOM 751 O O . LYS A 1 95 ? -8.920 -3.259 1.086 1.00 88.88 95 LYS A O 1
ATOM 756 N N . PRO A 1 96 ? -9.253 -1.966 2.891 1.00 89.31 96 PRO A N 1
ATOM 757 C CA . PRO A 1 96 ? -7.906 -1.396 2.856 1.00 89.31 96 PRO A CA 1
ATOM 758 C C . PRO A 1 96 ? -6.777 -2.430 2.956 1.00 89.31 96 PRO A C 1
ATOM 760 O O . PRO A 1 96 ? -5.757 -2.273 2.290 1.00 89.31 96 PRO A O 1
ATOM 763 N N . LEU A 1 97 ? -6.953 -3.483 3.758 1.00 89.06 97 LEU A N 1
ATOM 764 C CA . LEU A 1 97 ? -5.970 -4.549 3.939 1.00 89.06 97 LEU A CA 1
ATOM 765 C C . LEU A 1 97 ? -5.837 -5.406 2.674 1.00 89.06 97 LEU A C 1
ATOM 767 O O . LEU A 1 97 ? -4.720 -5.716 2.265 1.00 89.06 97 LEU A O 1
ATOM 771 N N . GLN A 1 98 ? -6.953 -5.718 2.010 1.00 90.88 98 GLN A N 1
ATOM 772 C CA . GLN A 1 98 ? -6.948 -6.401 0.716 1.00 90.88 98 GLN A CA 1
ATOM 773 C C . GLN A 1 98 ? -6.270 -5.552 -0.368 1.00 90.88 98 GLN A C 1
ATOM 775 O O . GLN A 1 98 ? -5.439 -6.060 -1.119 1.00 90.88 98 GLN A O 1
ATOM 780 N N . ASN A 1 99 ? -6.571 -4.251 -0.424 1.00 91.56 99 ASN A N 1
ATOM 781 C CA . ASN A 1 99 ? -5.906 -3.326 -1.345 1.00 91.56 99 ASN A CA 1
ATOM 782 C C . ASN A 1 99 ? -4.399 -3.271 -1.078 1.00 91.56 99 ASN A C 1
ATOM 784 O O . ASN A 1 99 ? -3.598 -3.327 -2.009 1.00 91.56 99 ASN A O 1
ATOM 788 N N . ALA A 1 100 ? -4.006 -3.209 0.194 1.00 90.62 100 ALA A N 1
ATOM 789 C CA . ALA A 1 100 ? -2.608 -3.247 0.581 1.00 90.62 100 ALA A CA 1
ATOM 790 C C . ALA A 1 100 ? -1.948 -4.568 0.149 1.00 90.62 100 ALA A C 1
ATOM 792 O O . ALA A 1 100 ? -0.862 -4.542 -0.421 1.00 90.62 100 ALA A O 1
ATOM 793 N N . ALA A 1 101 ? -2.608 -5.715 0.324 1.00 90.88 101 ALA A N 1
ATOM 794 C CA . ALA A 1 101 ? -2.080 -7.002 -0.126 1.00 90.88 101 ALA A CA 1
ATOM 795 C C . ALA A 1 101 ? -1.858 -7.037 -1.648 1.00 90.88 101 ALA A C 1
ATOM 797 O O . ALA A 1 101 ? -0.797 -7.467 -2.101 1.00 90.88 101 ALA A O 1
ATOM 798 N N . ASN A 1 102 ? -2.806 -6.502 -2.422 1.00 91.38 102 ASN A N 1
ATOM 799 C CA . ASN A 1 102 ? -2.688 -6.398 -3.878 1.00 91.38 102 ASN A CA 1
ATOM 800 C C . ASN A 1 102 ? -1.514 -5.495 -4.285 1.00 91.38 102 ASN A C 1
ATOM 802 O O . ASN A 1 102 ? -0.687 -5.896 -5.096 1.00 91.38 102 ASN A O 1
ATOM 806 N N . ILE A 1 103 ? -1.394 -4.313 -3.672 1.00 90.88 103 ILE A N 1
ATOM 807 C CA . ILE A 1 103 ? -0.278 -3.374 -3.886 1.00 90.88 103 ILE A CA 1
ATOM 808 C C . ILE A 1 103 ? 1.061 -4.022 -3.522 1.00 90.88 103 ILE A C 1
ATOM 810 O O . ILE A 1 103 ? 2.047 -3.852 -4.237 1.00 90.88 103 ILE A O 1
ATOM 814 N N . SER A 1 104 ? 1.101 -4.784 -2.428 1.00 91.31 104 SER A N 1
ATOM 815 C CA . SER A 1 104 ? 2.308 -5.463 -1.964 1.00 91.31 104 SER A CA 1
ATOM 816 C C . SER A 1 104 ? 2.822 -6.464 -2.999 1.00 91.31 104 SER A C 1
ATOM 818 O O . SER A 1 104 ? 3.997 -6.438 -3.376 1.00 91.31 104 SER A O 1
ATOM 820 N N . GLN A 1 105 ? 1.908 -7.265 -3.546 1.00 90.88 105 GLN A N 1
ATOM 821 C CA . GLN A 1 105 ? 2.214 -8.211 -4.608 1.00 90.88 105 GLN A CA 1
ATOM 822 C C . GLN A 1 105 ? 2.577 -7.505 -5.925 1.00 90.88 105 GLN A C 1
ATOM 824 O O . GLN A 1 105 ? 3.563 -7.874 -6.561 1.00 90.88 105 GLN A O 1
ATOM 829 N N . GLU A 1 106 ? 1.812 -6.483 -6.317 1.00 88.94 106 GLU A N 1
ATOM 830 C CA . GLU A 1 106 ? 1.965 -5.760 -7.587 1.00 88.94 106 GLU A CA 1
ATOM 831 C C . GLU A 1 106 ? 3.284 -4.978 -7.661 1.00 88.94 106 GLU A C 1
ATOM 833 O O . GLU A 1 106 ? 3.965 -5.019 -8.686 1.00 88.94 106 GLU A O 1
ATOM 838 N N . PHE A 1 107 ? 3.673 -4.292 -6.580 1.00 88.88 107 PHE A N 1
ATOM 839 C CA . PHE A 1 107 ? 4.808 -3.363 -6.600 1.00 88.88 107 PHE A CA 1
ATOM 840 C C . PHE A 1 107 ? 6.068 -3.866 -5.906 1.00 88.88 107 PHE A C 1
ATOM 842 O O . PHE A 1 107 ? 7.171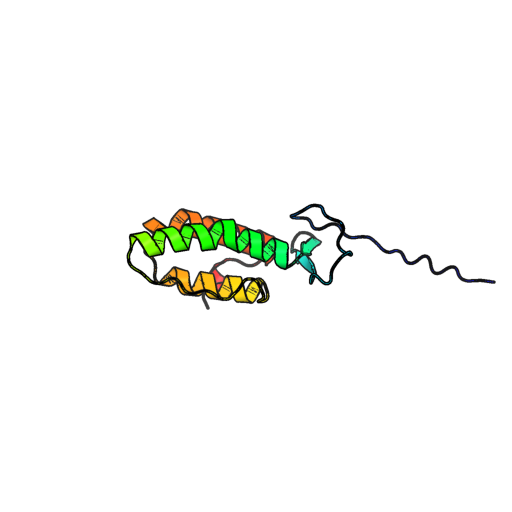 -3.450 -6.269 1.00 88.88 107 PHE A O 1
ATOM 849 N N . PHE A 1 108 ? 5.931 -4.745 -4.914 1.00 89.00 108 PHE A N 1
ATOM 850 C CA . PHE A 1 108 ? 7.068 -5.228 -4.127 1.00 89.00 108 PHE A CA 1
ATOM 851 C C . PHE A 1 108 ? 7.348 -6.716 -4.333 1.00 89.00 108 PHE A C 1
ATOM 853 O O . PHE A 1 108 ? 8.437 -7.169 -3.981 1.00 89.00 108 PHE A O 1
ATOM 860 N N . GLY A 1 109 ? 6.407 -7.466 -4.919 1.00 88.06 109 GLY A N 1
ATOM 861 C CA . GLY A 1 109 ? 6.569 -8.891 -5.224 1.00 88.06 109 GLY A CA 1
ATOM 862 C C . GLY A 1 109 ? 6.717 -9.759 -3.979 1.00 88.06 109 GLY A C 1
ATOM 863 O O . GLY A 1 109 ? 7.328 -10.824 -4.036 1.00 88.06 109 GLY A O 1
ATOM 864 N N . LYS A 1 110 ? 6.218 -9.278 -2.840 1.00 88.06 110 LYS A N 1
ATOM 865 C CA . LYS A 1 110 ? 6.310 -9.940 -1.540 1.00 88.06 110 LYS A CA 1
ATOM 866 C C . LYS A 1 110 ? 4.919 -9.963 -0.906 1.00 88.06 110 LYS A C 1
ATOM 868 O O . LYS A 1 110 ? 4.144 -9.037 -1.138 1.00 88.06 110 LYS A O 1
ATOM 873 N N . PRO A 1 111 ? 4.596 -10.977 -0.089 1.00 86.56 111 PRO A N 1
ATOM 874 C CA . PRO A 1 111 ? 3.344 -10.984 0.651 1.00 86.56 111 PRO A CA 1
ATOM 875 C C . PRO A 1 111 ? 3.326 -9.851 1.685 1.00 86.56 111 PRO A C 1
ATOM 877 O O . PRO A 1 111 ? 4.349 -9.532 2.292 1.00 86.56 111 PRO A O 1
ATOM 880 N N . ILE A 1 112 ? 2.136 -9.312 1.969 1.00 83.75 112 ILE A N 1
ATOM 881 C CA . ILE A 1 112 ? 1.935 -8.241 2.966 1.00 83.75 112 ILE A CA 1
ATOM 882 C C . ILE A 1 112 ? 2.513 -8.595 4.348 1.00 83.75 112 ILE A C 1
ATOM 884 O O . ILE A 1 112 ? 2.981 -7.729 5.078 1.00 83.75 112 ILE A O 1
ATOM 888 N N . GLN A 1 113 ? 2.554 -9.887 4.686 1.00 80.88 113 GLN A N 1
ATOM 889 C CA . GLN A 1 113 ? 3.118 -10.410 5.933 1.00 80.88 113 GLN A CA 1
ATOM 890 C C . GLN A 1 113 ? 4.617 -10.131 6.084 1.00 80.88 113 GLN A C 1
ATOM 892 O O . GLN A 1 113 ? 5.110 -10.029 7.206 1.00 80.88 113 GLN A O 1
ATOM 897 N N . SER A 1 114 ? 5.349 -9.965 4.979 1.00 79.06 114 SER A N 1
ATOM 898 C CA . SER A 1 114 ? 6.761 -9.573 5.016 1.00 79.06 114 SER A CA 1
ATOM 899 C C . SER A 1 114 ? 6.973 -8.161 5.569 1.00 79.06 114 SER A C 1
ATOM 901 O O . SER A 1 114 ? 8.060 -7.882 6.057 1.00 79.06 114 SER A O 1
ATOM 903 N N . PHE A 1 115 ? 5.941 -7.313 5.534 1.00 73.62 115 PHE A N 1
ATOM 904 C CA . PHE A 1 115 ? 5.942 -5.932 6.032 1.00 73.62 115 PHE A CA 1
ATOM 905 C C . PHE A 1 115 ? 5.448 -5.835 7.489 1.00 73.62 115 PHE A C 1
ATOM 907 O O . PHE A 1 115 ? 5.360 -4.750 8.054 1.00 73.62 115 PHE A O 1
ATOM 914 N N . LEU A 1 116 ? 5.083 -6.970 8.101 1.00 64.50 116 LEU A N 1
ATOM 915 C CA . LEU A 1 116 ? 4.600 -7.051 9.484 1.00 64.50 116 LEU A CA 1
ATOM 916 C C . LEU A 1 116 ? 5.688 -7.494 10.482 1.00 64.50 116 LEU A C 1
ATOM 918 O O . LEU A 1 116 ? 5.360 -7.591 11.668 1.00 64.50 116 LEU A O 1
ATOM 922 N N . LYS A 1 117 ? 6.914 -7.784 10.026 1.00 56.47 117 LYS A N 1
ATOM 923 C CA . LYS A 1 117 ? 8.035 -8.233 10.869 1.00 56.47 117 LYS A CA 1
ATOM 924 C C . LYS A 1 117 ? 8.723 -7.089 11.601 1.00 56.47 117 LYS A C 1
ATOM 926 O O . LYS A 1 117 ? 8.830 -5.998 11.006 1.00 56.47 117 LYS A O 1
#

Organism: NCBI:txid1801992